Protein AF-A0A941D6P0-F1 (afdb_monomer_lite)

Organism: NCBI:txid2828860

Foldseek 3Di:
DQPPAQWHFLVNQCVVVVHDSVVSVVVLVVVVVVDPQWDDDVRTIGGNPDPPPDDDD

Sequence (57 aa):
MLRAQGAVRTMEVATRLAVSPMTARRALAALAQRGHEYQRVHGGMVLRRDRSSASPS

InterPro domains:
  IPR001034 DeoR-type HTH domain [PF08220] (1-47)
 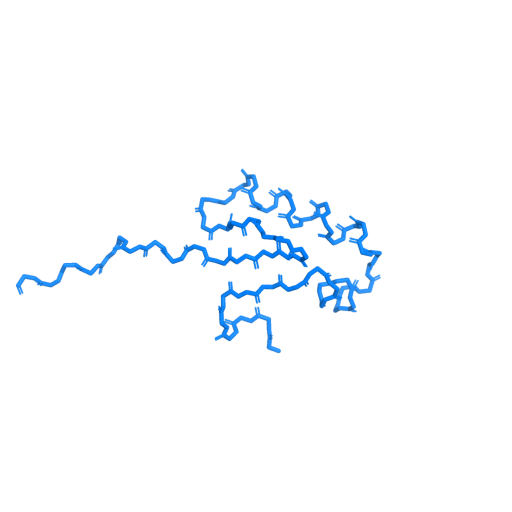 IPR001034 DeoR-type HTH domain [PS51000] (1-47)
  IPR001034 DeoR-type HTH domain [SM00420] (1-47)
  IPR036390 Winged helix DNA-binding domain superfamily [SSF46785] (4-48)

pLDDT: mean 76.85, std 16.57, range [42.56, 96.0]

Radius of gyration: 13.24 Å; chains: 1; bounding box: 32×20×37 Å

Secondary structure (DSSP, 8-state):
--STTSEEEHHHHHHHTT--HHHHHHHHHHHHHH-TTE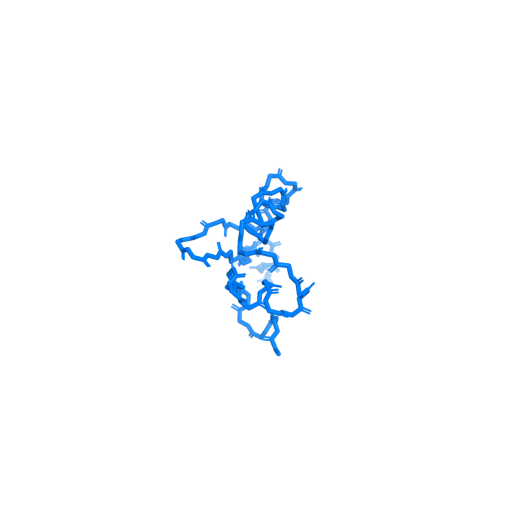EEETTEEEE----TT----

Structure (mmCIF, N/CA/C/O backbone):
data_AF-A0A941D6P0-F1
#
_entry.id   AF-A0A941D6P0-F1
#
loop_
_atom_site.group_PDB
_atom_site.id
_atom_site.type_symbol
_atom_site.label_atom_id
_atom_site.label_alt_id
_atom_site.label_comp_id
_atom_site.label_asym_id
_atom_site.label_entity_id
_atom_site.label_seq_id
_atom_site.pdbx_PDB_ins_code
_atom_site.Cartn_x
_atom_site.Cartn_y
_atom_site.Cartn_z
_atom_site.occupancy
_atom_site.B_iso_or_equiv
_atom_site.auth_seq_id
_atom_site.auth_comp_id
_atom_site.auth_asym_id
_atom_site.auth_atom_id
_atom_site.pdbx_PDB_model_num
ATOM 1 N N . MET A 1 1 ? 3.822 -7.261 10.712 1.00 49.44 1 MET A N 1
ATOM 2 C CA . MET A 1 1 ? 2.871 -6.316 11.337 1.00 49.44 1 MET A CA 1
ATOM 3 C C . MET A 1 1 ? 2.459 -5.242 10.322 1.00 49.44 1 MET A C 1
ATOM 5 O O . MET A 1 1 ? 3.167 -4.262 10.202 1.00 49.44 1 MET A O 1
ATOM 9 N N . LEU A 1 2 ? 1.363 -5.414 9.560 1.00 49.94 2 LEU A N 1
ATOM 10 C CA . LEU A 1 2 ? 0.817 -4.361 8.658 1.00 49.94 2 LEU A CA 1
ATOM 11 C C . LEU A 1 2 ? -0.287 -3.522 9.336 1.00 49.94 2 LEU A C 1
ATOM 13 O O . LEU A 1 2 ? -0.777 -2.559 8.765 1.00 49.94 2 LEU A O 1
ATOM 17 N N . ARG A 1 3 ? -0.749 -3.946 10.522 1.00 49.50 3 ARG A N 1
ATOM 18 C CA . ARG A 1 3 ? -1.969 -3.432 11.170 1.00 49.50 3 ARG A CA 1
ATOM 19 C C . ARG A 1 3 ? -1.749 -2.786 12.536 1.00 49.50 3 ARG A C 1
ATOM 21 O O . ARG A 1 3 ? -2.687 -2.214 13.073 1.00 49.50 3 ARG A O 1
ATOM 28 N N . ALA A 1 4 ? -0.533 -2.831 13.083 1.00 50.62 4 ALA A N 1
ATOM 29 C CA . ALA A 1 4 ? -0.294 -2.451 14.477 1.00 50.62 4 ALA A CA 1
ATOM 30 C C . ALA A 1 4 ? -0.485 -0.948 14.766 1.00 50.62 4 ALA A C 1
ATOM 32 O O . ALA A 1 4 ? -0.713 -0.590 15.913 1.00 50.62 4 ALA A O 1
ATOM 33 N N . GLN A 1 5 ? -0.435 -0.068 13.755 1.00 54.84 5 GLN A N 1
ATOM 34 C CA . GLN A 1 5 ? -0.579 1.385 13.960 1.00 54.84 5 GLN A CA 1
ATOM 35 C C . GLN A 1 5 ? -1.487 2.088 12.941 1.00 54.84 5 GLN A C 1
ATOM 37 O O . GLN A 1 5 ? -1.459 3.307 12.819 1.00 54.84 5 GLN A O 1
ATOM 42 N N . GLY A 1 6 ? -2.289 1.334 12.180 1.00 70.50 6 GLY A N 1
ATOM 43 C CA . GLY A 1 6 ? -3.167 1.919 11.163 1.00 70.50 6 GLY A CA 1
ATOM 44 C C . GLY A 1 6 ? -2.425 2.608 10.012 1.00 70.50 6 GLY A C 1
ATOM 45 O O . GLY A 1 6 ? -3.056 3.322 9.256 1.00 70.50 6 GLY A O 1
ATOM 46 N N . ALA A 1 7 ? -1.117 2.411 9.841 1.00 75.69 7 ALA A N 1
ATOM 47 C CA . ALA A 1 7 ? -0.344 2.966 8.732 1.00 75.69 7 ALA A CA 1
ATOM 48 C C . ALA A 1 7 ? 0.305 1.844 7.916 1.00 75.69 7 ALA A C 1
ATOM 50 O O . ALA A 1 7 ? 0.815 0.873 8.473 1.00 75.69 7 ALA A O 1
ATOM 51 N N . VAL A 1 8 ? 0.294 1.994 6.594 1.00 85.25 8 VAL A N 1
ATOM 52 C CA . VAL A 1 8 ? 0.824 1.034 5.625 1.00 85.25 8 VAL A CA 1
ATOM 53 C C . VAL A 1 8 ? 1.753 1.758 4.655 1.00 85.25 8 VAL A C 1
ATOM 55 O O . VAL A 1 8 ? 1.349 2.714 3.991 1.00 85.25 8 VAL A O 1
ATOM 58 N N . ARG A 1 9 ? 3.002 1.292 4.534 1.00 88.62 9 ARG A N 1
ATOM 59 C CA . ARG A 1 9 ? 3.974 1.843 3.574 1.00 88.62 9 ARG A CA 1
ATOM 60 C C . ARG A 1 9 ? 3.863 1.137 2.226 1.00 88.62 9 ARG A C 1
ATOM 62 O O . ARG A 1 9 ? 3.745 -0.083 2.167 1.00 88.62 9 ARG A O 1
ATOM 69 N N . THR A 1 10 ? 3.996 1.891 1.136 1.00 89.25 10 THR A N 1
ATOM 70 C CA . T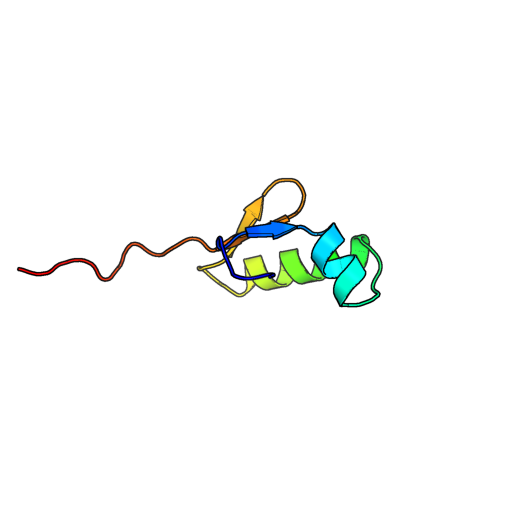HR A 1 10 ? 3.929 1.343 -0.234 1.00 89.25 10 THR A CA 1
ATOM 71 C C . THR A 1 10 ? 4.981 0.258 -0.460 1.00 89.25 10 THR A C 1
ATOM 73 O O . THR A 1 10 ? 4.673 -0.786 -1.024 1.00 89.25 10 THR A O 1
ATOM 76 N N . MET A 1 11 ? 6.207 0.477 0.025 1.00 89.69 11 MET A N 1
ATOM 77 C CA . MET A 1 11 ? 7.297 -0.491 -0.124 1.00 89.69 11 MET A CA 1
ATOM 78 C C . MET A 1 11 ? 7.055 -1.771 0.673 1.00 89.69 11 MET A C 1
ATOM 80 O O . MET A 1 11 ? 7.347 -2.852 0.185 1.00 89.69 11 MET A O 1
ATOM 84 N N . GLU A 1 12 ? 6.449 -1.674 1.857 1.00 89.50 12 GLU A N 1
ATOM 85 C CA . GLU A 1 12 ? 6.102 -2.856 2.650 1.00 89.50 12 GLU A CA 1
ATOM 86 C C . GLU A 1 12 ? 5.044 -3.712 1.941 1.00 89.50 12 GLU A C 1
ATOM 88 O O . GLU A 1 12 ? 5.139 -4.938 1.940 1.00 89.50 12 GLU A O 1
ATOM 93 N N . VAL A 1 13 ? 4.069 -3.072 1.286 1.00 88.62 13 VAL A N 1
ATOM 94 C CA . VAL A 1 13 ? 3.074 -3.755 0.443 1.00 88.62 13 VAL A CA 1
ATOM 95 C C . VAL A 1 13 ? 3.732 -4.391 -0.778 1.00 88.62 13 VAL A C 1
ATOM 97 O O . VAL A 1 13 ? 3.459 -5.550 -1.074 1.00 88.62 13 VAL A O 1
ATOM 100 N N . ALA A 1 14 ? 4.617 -3.658 -1.456 1.00 93.81 14 ALA A N 1
ATOM 101 C CA . ALA A 1 14 ? 5.349 -4.154 -2.617 1.00 93.81 14 ALA A CA 1
ATOM 102 C C . ALA A 1 14 ? 6.167 -5.406 -2.272 1.00 93.81 14 ALA A C 1
ATOM 104 O O . ALA A 1 14 ? 6.046 -6.426 -2.945 1.00 93.81 14 ALA A O 1
ATOM 105 N N . THR A 1 15 ? 6.922 -5.366 -1.171 1.00 93.81 15 THR A N 1
ATOM 106 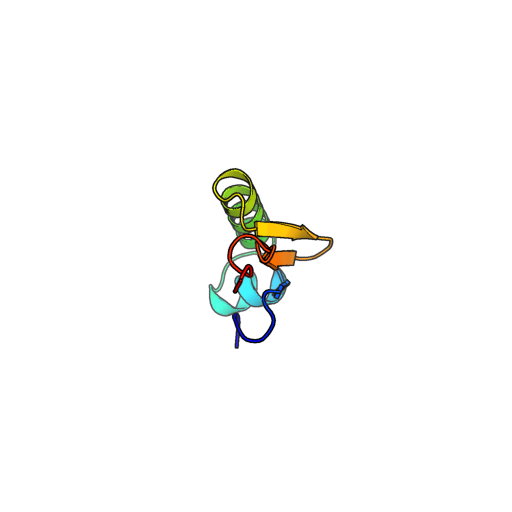C CA . THR A 1 15 ? 7.731 -6.494 -0.702 1.00 93.81 15 THR A CA 1
ATOM 107 C C . THR A 1 15 ? 6.873 -7.679 -0.269 1.00 93.81 15 THR A C 1
ATOM 109 O O . THR A 1 15 ? 7.143 -8.800 -0.682 1.00 93.81 15 THR A O 1
ATOM 112 N N . ARG A 1 16 ? 5.822 -7.461 0.535 1.00 92.25 16 ARG A N 1
ATOM 113 C CA . ARG A 1 16 ? 4.991 -8.566 1.048 1.00 92.25 16 ARG A CA 1
ATOM 114 C C . ARG A 1 16 ? 4.183 -9.276 -0.026 1.00 92.25 16 ARG A C 1
ATOM 116 O O . ARG A 1 16 ? 3.911 -10.459 0.125 1.00 92.25 16 ARG A O 1
ATOM 123 N N . LEU A 1 17 ? 3.779 -8.555 -1.067 1.00 92.56 17 LEU A N 1
ATOM 124 C CA . LEU A 1 17 ? 3.003 -9.115 -2.172 1.00 92.56 17 LEU A CA 1
ATOM 125 C C . LEU A 1 17 ? 3.871 -9.462 -3.388 1.00 92.56 17 LEU A C 1
ATOM 127 O O . LEU A 1 17 ? 3.324 -9.879 -4.401 1.00 92.56 17 LEU A O 1
ATOM 131 N N . ALA A 1 18 ? 5.195 -9.276 -3.302 1.00 95.31 18 ALA A N 1
ATOM 132 C CA . ALA A 1 18 ? 6.136 -9.460 -4.408 1.00 95.31 18 ALA A CA 1
ATOM 133 C C . ALA A 1 18 ? 5.701 -8.740 -5.704 1.00 95.31 18 ALA A C 1
ATOM 135 O O . ALA A 1 18 ? 5.816 -9.269 -6.807 1.00 95.31 18 ALA A O 1
ATOM 136 N N . VAL A 1 19 ? 5.191 -7.511 -5.571 1.00 95.19 19 VAL A N 1
ATOM 137 C CA . VAL A 1 19 ? 4.765 -6.671 -6.701 1.00 95.19 19 VAL A CA 1
ATOM 138 C C . VAL A 1 19 ? 5.657 -5.447 -6.847 1.00 95.19 19 VAL A C 1
ATOM 140 O O . VAL A 1 19 ? 6.319 -5.014 -5.904 1.00 95.19 19 VAL A O 1
ATOM 143 N N . SER A 1 20 ? 5.625 -4.823 -8.026 1.00 96.00 20 SER A N 1
ATOM 144 C CA . SER A 1 20 ? 6.327 -3.556 -8.231 1.00 96.00 20 SER A CA 1
ATOM 145 C C . SER A 1 20 ? 5.793 -2.450 -7.295 1.00 96.00 20 SER A C 1
ATOM 147 O O . SER A 1 20 ? 4.589 -2.417 -6.9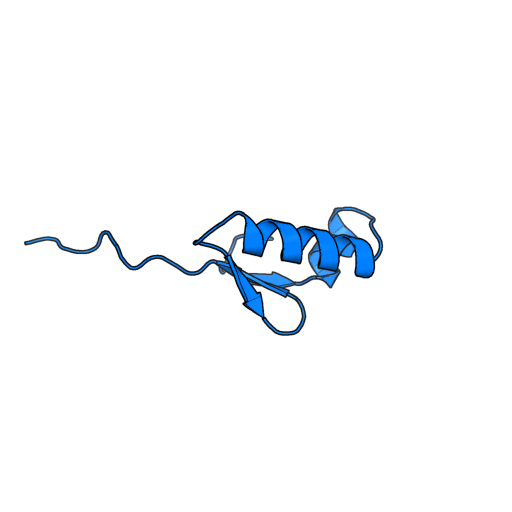94 1.00 96.00 20 SER A O 1
ATOM 149 N N . PRO A 1 21 ? 6.631 -1.471 -6.897 1.00 92.31 21 PRO A N 1
ATOM 150 C CA . PRO A 1 21 ? 6.177 -0.302 -6.140 1.00 92.31 21 PRO A CA 1
ATOM 151 C C . PRO A 1 21 ? 5.034 0.458 -6.829 1.00 92.31 21 PRO A C 1
ATOM 153 O O . PRO A 1 21 ? 4.142 0.992 -6.169 1.00 92.31 21 PRO A O 1
ATOM 156 N N . MET A 1 22 ? 5.024 0.475 -8.164 1.00 93.88 22 MET A N 1
ATOM 157 C CA . MET A 1 22 ? 3.977 1.114 -8.958 1.00 93.88 22 MET A CA 1
ATOM 158 C C . MET A 1 22 ? 2.635 0.379 -8.835 1.00 93.88 22 MET A C 1
ATOM 160 O O . MET A 1 22 ? 1.598 1.024 -8.667 1.00 93.88 22 MET A O 1
ATOM 164 N N . THR A 1 23 ? 2.650 -0.956 -8.846 1.00 94.50 23 THR A N 1
ATOM 165 C CA . THR A 1 23 ? 1.462 -1.794 -8.623 1.00 94.50 23 THR A CA 1
ATOM 166 C C . THR A 1 23 ? 0.906 -1.584 -7.217 1.00 94.50 23 THR A C 1
ATOM 168 O O . THR A 1 23 ? -0.287 -1.319 -7.063 1.00 94.50 23 THR A O 1
ATOM 171 N N . ALA A 1 24 ? 1.770 -1.594 -6.195 1.00 92.50 24 ALA A N 1
ATOM 172 C CA . ALA A 1 24 ? 1.372 -1.310 -4.817 1.00 92.50 24 ALA A CA 1
ATOM 173 C C . ALA A 1 24 ? 0.752 0.093 -4.678 1.00 92.50 24 ALA A C 1
ATOM 175 O O . ALA A 1 24 ? -0.302 0.256 -4.061 1.00 92.50 24 ALA A O 1
ATOM 176 N N . ARG A 1 25 ? 1.345 1.111 -5.319 1.00 90.12 25 ARG A N 1
ATOM 177 C CA . ARG A 1 25 ? 0.821 2.487 -5.327 1.00 90.12 25 ARG A CA 1
ATOM 178 C C . ARG A 1 25 ? -0.569 2.575 -5.962 1.00 90.12 25 ARG A C 1
ATOM 180 O O . ARG A 1 25 ? -1.423 3.286 -5.432 1.00 90.12 25 ARG A O 1
ATOM 187 N N . ARG A 1 26 ? -0.799 1.874 -7.079 1.00 91.75 26 ARG A N 1
ATOM 188 C CA . ARG A 1 26 ? -2.109 1.815 -7.754 1.00 91.75 26 ARG A CA 1
ATOM 189 C C . ARG A 1 26 ? -3.156 1.118 -6.885 1.00 91.75 26 ARG A C 1
ATOM 191 O O . ARG A 1 26 ? -4.251 1.648 -6.736 1.00 91.75 26 ARG A O 1
ATOM 198 N N . ALA A 1 27 ? -2.804 -0.002 -6.257 1.00 89.06 27 ALA A N 1
ATOM 199 C CA . ALA A 1 27 ? -3.700 -0.727 -5.358 1.00 89.06 27 ALA A CA 1
ATOM 200 C C . ALA A 1 27 ? -4.113 0.118 -4.140 1.00 89.06 27 ALA A C 1
ATOM 202 O O . ALA A 1 27 ? -5.300 0.224 -3.840 1.00 89.06 27 ALA A O 1
ATOM 203 N N . LEU A 1 28 ? -3.162 0.795 -3.486 1.00 88.06 28 LEU A N 1
ATOM 204 C CA . LEU A 1 28 ? -3.461 1.707 -2.373 1.00 88.06 28 LEU A CA 1
ATOM 205 C C . LEU A 1 28 ? -4.327 2.897 -2.818 1.00 88.06 28 LEU A C 1
ATOM 207 O O . LEU A 1 28 ? -5.222 3.316 -2.090 1.00 88.06 28 LEU A O 1
ATOM 211 N N . ALA A 1 29 ? -4.110 3.427 -4.026 1.00 87.25 29 ALA A N 1
ATOM 212 C CA . ALA A 1 29 ? -4.964 4.476 -4.581 1.00 87.25 29 ALA A CA 1
ATOM 213 C C . ALA A 1 29 ? -6.392 3.987 -4.870 1.00 87.25 29 ALA A C 1
ATOM 215 O O . ALA A 1 29 ? -7.337 4.743 -4.663 1.00 87.25 29 ALA A O 1
ATOM 216 N N . ALA A 1 30 ? -6.561 2.744 -5.326 1.00 88.50 30 ALA A N 1
ATOM 217 C CA . ALA A 1 30 ? -7.877 2.144 -5.531 1.00 88.50 30 ALA A CA 1
ATOM 218 C C . ALA A 1 30 ? -8.601 1.880 -4.198 1.00 88.50 30 ALA A C 1
ATOM 220 O O . ALA A 1 30 ? -9.801 2.114 -4.099 1.00 88.50 30 ALA A O 1
ATOM 221 N N . LEU A 1 31 ? -7.880 1.452 -3.156 1.00 84.56 31 LEU A N 1
ATOM 222 C CA . LEU A 1 31 ? -8.442 1.265 -1.813 1.00 84.56 31 LEU A CA 1
ATOM 223 C C . LEU A 1 31 ? -8.915 2.585 -1.194 1.00 84.56 31 LEU A C 1
ATOM 225 O O . LEU A 1 31 ? -10.022 2.639 -0.670 1.00 84.56 31 LEU A O 1
ATOM 229 N N . ALA A 1 32 ? -8.130 3.657 -1.321 1.00 83.00 32 ALA A N 1
ATOM 230 C CA . ALA A 1 32 ? -8.522 4.985 -0.846 1.00 83.00 32 ALA A CA 1
ATOM 231 C C . ALA A 1 32 ? -9.746 5.561 -1.585 1.00 83.00 32 ALA A C 1
ATOM 233 O O . ALA A 1 32 ? -10.495 6.342 -1.015 1.00 83.00 32 ALA A O 1
ATOM 234 N N . GLN A 1 33 ? -9.969 5.178 -2.847 1.00 83.69 33 GLN A N 1
ATOM 235 C CA . GLN A 1 33 ? -11.173 5.569 -3.594 1.00 83.69 33 GLN A CA 1
ATOM 236 C C . GLN A 1 33 ? -12.415 4.772 -3.179 1.00 83.69 33 GLN A C 1
ATOM 238 O O . GLN A 1 33 ? -13.529 5.264 -3.313 1.00 83.69 33 GLN A O 1
ATOM 243 N N . ARG A 1 34 ? -12.233 3.535 -2.704 1.00 82.12 34 ARG A N 1
ATOM 244 C CA . ARG A 1 34 ? -13.329 2.618 -2.353 1.00 82.12 34 ARG A CA 1
ATOM 245 C C . ARG A 1 34 ? -13.719 2.669 -0.878 1.00 82.12 34 ARG A C 1
ATOM 247 O O . ARG A 1 34 ? -14.801 2.205 -0.541 1.00 82.12 34 ARG A O 1
ATOM 254 N N . GLY A 1 35 ? -12.850 3.176 -0.005 1.00 66.56 35 GLY A N 1
ATOM 255 C CA . GLY A 1 35 ? -13.069 3.182 1.439 1.00 66.56 35 GLY A CA 1
ATOM 256 C C . GLY A 1 35 ? -12.945 4.572 2.052 1.00 66.56 35 GLY A C 1
ATOM 257 O O . GLY A 1 35 ? -11.893 5.198 1.967 1.00 66.56 35 GLY A O 1
ATOM 258 N N . HIS A 1 36 ? -13.985 5.006 2.767 1.00 65.25 36 HIS A N 1
ATOM 259 C CA . HIS A 1 36 ? -13.993 6.246 3.560 1.00 65.25 36 HIS A CA 1
ATOM 260 C C . HIS A 1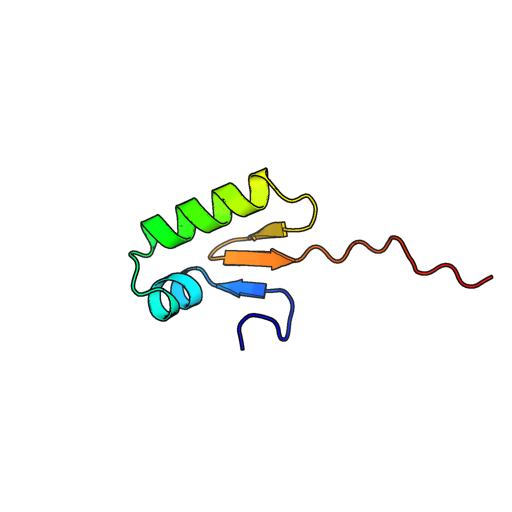 36 ? -13.045 6.209 4.778 1.00 65.25 36 HIS A C 1
ATOM 262 O O . HIS A 1 36 ? -12.797 7.232 5.425 1.00 65.25 36 HIS A O 1
ATOM 268 N N . GLU A 1 37 ? -12.515 5.029 5.093 1.00 71.69 37 GLU A N 1
ATOM 269 C CA . GLU A 1 37 ? -11.658 4.756 6.246 1.00 71.69 37 GLU A CA 1
ATOM 270 C C . GLU A 1 37 ? -10.164 4.819 5.910 1.00 71.69 37 GLU A C 1
ATOM 272 O O . GLU A 1 37 ? -9.340 4.742 6.814 1.00 71.69 37 GLU A O 1
ATOM 277 N N . TYR A 1 38 ? -9.773 4.966 4.639 1.00 78.50 38 TYR A N 1
ATOM 278 C CA . TYR A 1 38 ? -8.364 4.964 4.235 1.00 78.50 38 TYR A CA 1
ATOM 279 C C . TYR A 1 38 ? -7.966 6.279 3.569 1.00 78.50 38 TYR A C 1
ATOM 281 O O . TYR A 1 38 ? -8.530 6.684 2.558 1.00 78.50 38 TYR A O 1
ATOM 289 N N . GLN A 1 39 ? -6.935 6.928 4.103 1.00 81.25 39 GLN A N 1
ATOM 290 C CA . GLN A 1 39 ? -6.398 8.180 3.586 1.00 81.25 39 GLN A CA 1
ATOM 291 C C . GLN A 1 39 ? -4.995 7.970 3.017 1.00 81.25 39 GLN A C 1
ATOM 293 O O . GLN A 1 39 ? -4.117 7.391 3.659 1.00 81.25 39 GLN A O 1
ATOM 298 N N . ARG A 1 40 ? -4.753 8.475 1.802 1.00 81.31 40 ARG A N 1
ATOM 299 C CA . ARG A 1 40 ? -3.407 8.476 1.217 1.00 81.31 40 ARG A CA 1
ATOM 300 C C . ARG A 1 40 ? -2.513 9.513 1.885 1.00 81.31 40 ARG A C 1
ATOM 302 O O . ARG A 1 40 ? -2.920 10.650 2.095 1.00 81.31 40 ARG A O 1
ATOM 309 N N . VAL A 1 41 ? -1.266 9.121 2.118 1.00 82.06 41 VAL A N 1
ATOM 310 C CA . VAL A 1 41 ? -0.184 9.997 2.585 1.00 82.06 41 VAL A CA 1
ATOM 311 C C . VAL A 1 41 ? 1.042 9.816 1.693 1.00 82.06 41 VAL A C 1
ATOM 313 O O . VAL A 1 41 ? 1.106 8.887 0.880 1.00 82.06 41 VAL A O 1
ATOM 316 N N . HIS A 1 42 ? 2.035 10.697 1.817 1.00 81.06 42 HIS A N 1
ATOM 317 C CA . HIS A 1 42 ? 3.276 10.536 1.066 1.00 81.06 42 HIS A CA 1
ATOM 318 C C . HIS A 1 42 ? 3.931 9.184 1.403 1.00 81.06 42 HIS A C 1
ATOM 320 O O . HIS A 1 42 ? 4.173 8.867 2.564 1.00 81.06 42 HIS A O 1
ATOM 326 N N . GLY A 1 43 ? 4.176 8.357 0.382 1.00 81.56 43 GLY A N 1
ATOM 327 C CA . GLY A 1 43 ? 4.814 7.047 0.540 1.00 81.56 43 GLY A CA 1
ATOM 328 C C . GLY A 1 43 ? 3.914 5.908 1.043 1.00 81.56 43 GLY A C 1
ATOM 329 O O . GLY A 1 43 ? 4.388 4.771 1.141 1.00 81.56 43 GLY A O 1
ATOM 330 N N . GLY A 1 44 ? 2.620 6.128 1.298 1.00 84.62 44 GLY A N 1
ATOM 331 C CA . GLY A 1 44 ? 1.759 5.075 1.842 1.00 84.62 44 GLY A CA 1
ATOM 332 C C . GLY A 1 44 ? 0.297 5.460 2.044 1.00 84.62 44 GLY A C 1
ATOM 333 O O . GLY A 1 44 ? -0.269 6.282 1.323 1.00 84.62 44 GLY A O 1
ATOM 334 N N . MET A 1 45 ? -0.325 4.820 3.025 1.00 84.56 45 MET A N 1
ATOM 335 C CA . MET A 1 45 ? -1.732 4.986 3.364 1.00 84.56 45 MET A CA 1
ATOM 336 C C . MET A 1 45 ? -1.921 4.834 4.871 1.00 84.56 45 MET A C 1
ATOM 338 O O . MET A 1 45 ? -1.219 4.046 5.502 1.00 84.56 45 MET A O 1
ATOM 342 N N . VAL A 1 46 ? -2.866 5.569 5.444 1.00 84.50 46 VAL A N 1
ATOM 343 C CA . VAL A 1 46 ? -3.254 5.459 6.853 1.00 84.50 46 VAL A CA 1
ATOM 344 C C . VAL A 1 46 ? -4.748 5.167 6.972 1.00 84.50 46 VAL A C 1
ATOM 346 O O . VAL A 1 46 ? -5.534 5.562 6.115 1.00 84.50 46 VAL A O 1
ATOM 349 N N . LEU A 1 47 ? -5.138 4.462 8.025 1.00 81.31 47 LEU A N 1
ATOM 350 C CA . LEU A 1 47 ? -6.510 4.236 8.437 1.00 81.31 47 LEU A CA 1
ATOM 351 C C . LEU A 1 47 ? -6.968 5.486 9.191 1.00 81.31 47 LEU A C 1
ATOM 353 O O . LEU A 1 47 ? -6.464 5.803 10.271 1.00 81.31 47 LEU A O 1
ATOM 357 N N . ARG A 1 48 ? -7.927 6.199 8.616 1.00 70.50 48 ARG A N 1
ATOM 358 C CA . ARG A 1 48 ? -8.675 7.251 9.285 1.00 70.50 48 ARG A CA 1
ATOM 359 C C . ARG A 1 48 ? -9.558 6.556 10.320 1.00 70.50 48 ARG A C 1
ATOM 361 O O . ARG A 1 48 ? -10.569 5.966 9.957 1.00 70.50 48 ARG A O 1
ATOM 368 N N . ARG A 1 49 ? -9.161 6.570 11.600 1.00 61.88 49 ARG A N 1
ATOM 369 C CA . ARG A 1 49 ? -10.082 6.187 12.680 1.00 61.88 49 ARG A CA 1
ATOM 370 C C . ARG A 1 49 ? -11.269 7.135 12.598 1.00 61.88 49 ARG A C 1
ATOM 372 O O . ARG A 1 49 ? -11.115 8.328 12.862 1.00 61.88 49 ARG A O 1
ATOM 379 N N . ASP A 1 50 ? -12.420 6.611 12.212 1.00 51.84 50 ASP A N 1
ATOM 380 C CA . ASP A 1 50 ? -13.664 7.317 12.436 1.00 51.84 50 ASP A CA 1
ATOM 381 C C . ASP A 1 50 ? -13.827 7.459 13.955 1.00 51.84 50 ASP A C 1
ATOM 383 O O . ASP A 1 50 ? -13.770 6.476 14.694 1.00 51.84 50 ASP A O 1
ATOM 387 N N . ARG A 1 51 ? -13.942 8.694 14.448 1.00 50.31 51 ARG A N 1
ATOM 388 C CA . ARG A 1 51 ? -14.290 8.960 15.851 1.00 50.31 51 ARG A CA 1
ATOM 389 C C . ARG A 1 51 ? -15.800 8.803 16.089 1.00 50.31 51 ARG A C 1
ATOM 391 O O . ARG A 1 51 ? -16.291 9.263 17.111 1.00 50.31 51 ARG A O 1
ATOM 398 N N . SER A 1 52 ? -16.539 8.149 15.197 1.00 50.03 52 SER A N 1
ATOM 399 C CA . SER A 1 52 ? -17.979 7.922 15.340 1.00 50.03 52 SER A CA 1
ATOM 400 C C . SER A 1 52 ? -18.295 6.597 16.040 1.00 50.03 52 SER A C 1
ATOM 402 O O . SER A 1 52 ? -18.841 5.695 15.421 1.00 50.03 52 SER A O 1
ATOM 404 N N . SER A 1 53 ? -17.953 6.477 17.331 1.00 47.84 53 SER A N 1
ATOM 405 C CA . SER A 1 53 ? -18.691 5.626 18.296 1.00 47.84 53 SER A CA 1
ATOM 406 C C . SER A 1 53 ? -18.241 5.811 19.759 1.00 47.84 53 SER A C 1
ATOM 408 O O . SER A 1 53 ? -18.242 4.855 20.532 1.00 47.84 53 SER A O 1
ATOM 410 N N . ALA A 1 54 ? -17.820 7.012 20.169 1.00 45.66 54 ALA A N 1
ATOM 411 C CA . ALA A 1 54 ? -17.514 7.293 21.575 1.00 45.66 54 ALA A CA 1
ATOM 412 C C . ALA A 1 54 ? -18.392 8.433 22.110 1.00 45.66 54 ALA A C 1
ATOM 414 O O . ALA A 1 54 ? -17.904 9.515 22.415 1.00 45.66 54 ALA A O 1
ATOM 415 N N . SER A 1 55 ? -19.691 8.158 22.228 1.00 42.56 55 SER A N 1
ATOM 416 C CA . SER A 1 55 ? -20.513 8.735 23.293 1.00 42.56 55 SER A CA 1
ATOM 417 C C . SER A 1 55 ? -20.923 7.595 24.221 1.00 42.56 55 SER A C 1
ATOM 419 O O . SER A 1 55 ? -21.781 6.802 23.840 1.00 42.56 55 SER A O 1
ATOM 421 N N . PRO A 1 56 ? -20.338 7.477 25.420 1.00 51.75 56 PRO A N 1
ATOM 422 C CA . PRO A 1 56 ? -21.072 7.015 26.575 1.00 51.75 56 PRO A CA 1
ATOM 423 C C . PRO A 1 56 ? -21.601 8.245 27.321 1.00 51.75 56 PRO A C 1
ATOM 425 O O . PRO A 1 56 ? -20.844 9.161 27.650 1.00 51.75 56 PRO A O 1
ATOM 428 N N . SER A 1 57 ? -22.922 8.257 27.468 1.00 52.22 57 SER A N 1
ATOM 429 C CA . SER A 1 57 ? -23.719 9.162 28.294 1.00 52.22 57 SER A CA 1
ATOM 430 C C . SER A 1 57 ? -23.273 9.204 29.753 1.00 52.22 57 SER A C 1
ATOM 432 O O . SER A 1 57 ? -22.704 8.191 30.222 1.00 52.22 57 SER A O 1
#